Protein AF-A0A7S3BCA7-F1 (afdb_monomer_lite)

Radius of gyration: 18.42 Å; chains: 1; bounding box: 36×32×54 Å

Structure (mmCIF, N/CA/C/O backbone):
data_AF-A0A7S3BCA7-F1
#
_entry.id   AF-A0A7S3BCA7-F1
#
loop_
_atom_site.group_PDB
_atom_site.id
_atom_site.type_symbol
_atom_site.label_atom_id
_atom_site.label_alt_id
_atom_site.label_comp_id
_atom_site.label_asym_id
_atom_site.label_entity_id
_atom_site.label_seq_id
_atom_site.pdbx_PDB_ins_code
_atom_site.Cartn_x
_atom_site.Cartn_y
_atom_site.Cartn_z
_atom_site.occupancy
_atom_site.B_iso_or_equiv
_atom_site.auth_seq_id
_atom_site.auth_comp_id
_atom_site.auth_asym_id
_atom_site.auth_atom_id
_atom_site.pdbx_PDB_model_num
ATOM 1 N N . MET A 1 1 ? -11.795 -7.572 18.429 1.00 61.03 1 MET A N 1
ATOM 2 C CA . MET A 1 1 ? -10.517 -7.083 17.855 1.00 61.03 1 MET A CA 1
ATOM 3 C C . MET A 1 1 ? -10.791 -6.357 16.538 1.00 61.03 1 MET A C 1
ATOM 5 O O . MET A 1 1 ? -11.650 -6.825 15.797 1.00 61.03 1 MET A O 1
ATOM 9 N N . ALA A 1 2 ? -10.162 -5.205 16.274 1.00 72.38 2 ALA A N 1
ATOM 10 C CA . ALA A 1 2 ? -10.261 -4.523 14.974 1.00 72.38 2 ALA A CA 1
ATOM 11 C C . ALA A 1 2 ? -9.419 -5.269 13.932 1.00 72.38 2 ALA A C 1
ATOM 13 O O . ALA A 1 2 ? -8.367 -5.808 14.277 1.00 72.38 2 ALA A O 1
ATOM 14 N N . LYS A 1 3 ? -9.883 -5.328 12.680 1.00 79.00 3 LYS A N 1
ATOM 15 C CA . LYS A 1 3 ? -9.214 -6.098 11.625 1.00 79.00 3 LYS A CA 1
ATOM 16 C C . LYS A 1 3 ? -9.078 -5.261 10.361 1.00 79.00 3 LYS A C 1
ATOM 18 O O . LYS A 1 3 ? -10.084 -4.807 9.821 1.00 79.00 3 LYS A O 1
ATOM 23 N N . ILE A 1 4 ? -7.842 -5.097 9.898 1.00 80.44 4 ILE A N 1
ATOM 24 C CA . ILE A 1 4 ? -7.529 -4.574 8.567 1.00 80.44 4 ILE A CA 1
ATOM 25 C C . ILE A 1 4 ? -7.418 -5.781 7.636 1.00 80.44 4 ILE A C 1
ATOM 27 O O . ILE A 1 4 ? -6.691 -6.730 7.932 1.00 80.44 4 ILE A O 1
ATOM 31 N N . VAL A 1 5 ? -8.180 -5.786 6.546 1.00 82.38 5 VAL A N 1
ATOM 32 C CA . VAL A 1 5 ? -8.183 -6.876 5.564 1.00 82.38 5 VAL A CA 1
ATOM 33 C C . VAL A 1 5 ? -7.970 -6.293 4.176 1.00 82.38 5 VAL A C 1
ATOM 35 O O . VAL A 1 5 ? -8.771 -5.471 3.731 1.00 82.38 5 VAL A O 1
ATOM 38 N N . LYS A 1 6 ? -6.924 -6.751 3.479 1.00 82.00 6 LYS A N 1
ATOM 39 C CA . LYS A 1 6 ? -6.758 -6.501 2.042 1.00 82.00 6 LYS A CA 1
ATOM 40 C C . LYS A 1 6 ? -7.855 -7.244 1.283 1.00 82.00 6 LYS A C 1
ATOM 42 O O . LYS A 1 6 ? -8.006 -8.462 1.434 1.00 82.00 6 LYS A O 1
ATOM 47 N N . GLN A 1 7 ? -8.647 -6.522 0.500 1.00 82.94 7 GLN A N 1
ATOM 48 C CA . GLN A 1 7 ? -9.648 -7.137 -0.358 1.00 82.94 7 GLN A CA 1
ATOM 49 C C . GLN A 1 7 ? -8.970 -7.757 -1.571 1.00 82.94 7 GLN A C 1
ATOM 51 O O . GLN A 1 7 ? -8.105 -7.151 -2.186 1.00 82.94 7 GLN A O 1
ATOM 56 N N . ARG A 1 8 ? -9.379 -8.980 -1.918 1.00 79.69 8 ARG A N 1
ATOM 57 C CA . ARG A 1 8 ? -8.932 -9.609 -3.161 1.00 79.69 8 ARG A CA 1
ATOM 58 C C . ARG A 1 8 ? -9.735 -9.047 -4.337 1.00 79.69 8 ARG A C 1
ATOM 60 O O . ARG A 1 8 ? -10.965 -8.945 -4.221 1.00 79.69 8 ARG A O 1
ATOM 67 N N . PRO A 1 9 ? -9.100 -8.789 -5.487 1.00 78.31 9 PRO A N 1
ATOM 68 C CA . PRO A 1 9 ? -9.797 -8.323 -6.670 1.00 78.31 9 PRO A CA 1
ATOM 69 C C . PRO A 1 9 ? -10.726 -9.428 -7.178 1.00 78.31 9 PRO A C 1
ATOM 71 O O . PRO A 1 9 ? -10.323 -10.568 -7.400 1.00 78.31 9 PRO A O 1
ATOM 74 N N . ARG A 1 10 ? -12.010 -9.103 -7.369 1.00 77.81 10 ARG A N 1
ATOM 75 C CA . ARG A 1 10 ? -13.032 -10.081 -7.799 1.00 77.81 10 ARG A CA 1
ATOM 76 C C . ARG A 1 10 ? -13.091 -10.299 -9.312 1.00 77.81 10 ARG A C 1
ATOM 78 O O . ARG A 1 10 ? -13.783 -11.201 -9.773 1.00 77.81 10 ARG A O 1
ATOM 85 N N . ARG A 1 11 ? -12.450 -9.431 -10.096 1.00 83.12 11 ARG A N 1
ATOM 86 C CA . ARG A 1 11 ? -12.505 -9.427 -11.566 1.00 83.12 11 ARG A CA 1
ATOM 87 C C . ARG A 1 11 ? -11.114 -9.181 -12.132 1.00 83.12 11 ARG A C 1
ATOM 89 O O . ARG A 1 11 ? -10.336 -8.459 -11.520 1.00 83.12 11 ARG A O 1
ATOM 96 N N . LEU A 1 12 ? -10.868 -9.668 -13.349 1.00 76.19 12 LEU A N 1
ATOM 97 C CA . LEU A 1 12 ? -9.636 -9.413 -14.111 1.00 76.19 12 LEU A CA 1
ATOM 98 C C . LEU A 1 12 ? -9.307 -7.919 -14.225 1.00 76.19 12 LEU A C 1
ATOM 100 O O . LEU A 1 12 ? -8.157 -7.542 -14.071 1.00 76.19 12 LEU A O 1
ATOM 104 N N . LYS A 1 13 ? -10.318 -7.056 -14.399 1.00 79.38 13 LYS A N 1
ATOM 105 C CA . LYS A 1 13 ? -10.126 -5.595 -14.384 1.00 79.38 13 LYS A CA 1
ATOM 106 C C . LYS A 1 13 ? -9.585 -5.085 -13.043 1.00 79.38 13 LYS A C 1
ATOM 108 O O . LYS A 1 13 ? -8.776 -4.172 -13.032 1.00 79.38 13 LYS A O 1
ATOM 113 N N . GLY A 1 14 ? -10.048 -5.656 -11.930 1.00 72.31 14 GLY A N 1
ATOM 114 C CA . GLY A 1 14 ? -9.543 -5.325 -10.596 1.00 72.31 14 GLY A CA 1
ATOM 115 C C . GLY A 1 14 ? -8.120 -5.833 -10.397 1.00 72.31 14 GLY A C 1
ATOM 116 O O . GLY A 1 14 ? -7.295 -5.092 -9.897 1.00 72.31 14 GLY A O 1
ATOM 117 N N . ALA A 1 15 ? -7.815 -7.039 -10.882 1.00 74.75 15 ALA A N 1
ATOM 118 C CA . ALA A 1 15 ? -6.466 -7.596 -10.815 1.00 74.75 15 ALA A CA 1
ATOM 119 C C . ALA A 1 15 ? -5.469 -6.807 -11.677 1.00 74.75 15 ALA A C 1
ATOM 121 O O . ALA A 1 15 ? -4.386 -6.497 -11.213 1.00 74.75 15 ALA A O 1
ATOM 122 N N . ALA A 1 16 ? -5.843 -6.428 -12.903 1.00 71.81 16 ALA A N 1
ATOM 123 C CA . ALA A 1 16 ? -5.008 -5.592 -13.764 1.00 71.81 16 ALA A CA 1
ATOM 124 C C . ALA A 1 16 ? -4.834 -4.180 -13.191 1.00 71.81 16 ALA A C 1
ATOM 126 O O . ALA A 1 16 ? -3.759 -3.609 -13.301 1.00 71.81 16 ALA A O 1
ATOM 127 N N . ARG A 1 17 ? -5.875 -3.628 -12.554 1.00 75.25 17 ARG A N 1
ATOM 128 C CA . ARG A 1 17 ? -5.778 -2.356 -11.837 1.00 75.25 17 ARG A CA 1
ATOM 129 C C . ARG A 1 17 ? -4.820 -2.475 -10.654 1.00 75.25 17 ARG A C 1
ATOM 131 O O . ARG A 1 17 ? -3.904 -1.684 -10.583 1.00 75.25 17 ARG A O 1
ATOM 138 N N . GLU A 1 18 ? -4.970 -3.465 -9.786 1.00 73.19 18 GLU A N 1
ATOM 139 C CA . GLU A 1 18 ? -4.055 -3.665 -8.649 1.00 73.19 18 GLU A CA 1
ATOM 140 C C . GLU A 1 18 ? -2.626 -4.039 -9.076 1.00 73.19 18 GLU A C 1
ATOM 142 O O . GLU A 1 18 ? -1.694 -3.784 -8.334 1.00 73.19 18 GLU A O 1
ATOM 147 N N . ALA A 1 19 ? -2.431 -4.634 -10.258 1.00 69.12 19 ALA A N 1
ATOM 148 C CA . ALA A 1 19 ? -1.105 -5.012 -10.756 1.00 69.12 19 ALA A CA 1
ATOM 149 C C . ALA A 1 19 ? -0.383 -3.900 -11.536 1.00 69.12 19 ALA A C 1
ATOM 151 O O . ALA A 1 19 ? 0.828 -3.970 -11.709 1.00 69.12 19 ALA A O 1
ATOM 152 N N . LEU A 1 20 ? -1.120 -2.924 -12.077 1.00 66.94 20 LEU A N 1
ATOM 153 C CA . LEU A 1 20 ? -0.573 -1.847 -12.919 1.00 66.94 20 LEU A CA 1
ATOM 154 C C . LEU A 1 20 ? -0.784 -0.455 -12.317 1.00 66.94 20 LEU A C 1
ATOM 156 O O . LEU A 1 20 ? -0.321 0.531 -12.882 1.00 66.94 20 LEU A O 1
ATOM 160 N N . THR A 1 21 ? -1.535 -0.356 -11.222 1.00 66.06 21 THR A N 1
ATOM 161 C CA . THR A 1 21 ? -1.826 0.898 -10.526 1.00 66.06 21 THR A CA 1
ATOM 162 C C . THR A 1 21 ? -1.764 0.683 -9.029 1.00 66.06 21 THR A C 1
ATOM 164 O O . THR A 1 21 ? -2.210 -0.349 -8.529 1.00 66.06 21 THR A O 1
ATOM 167 N N . ASP A 1 22 ? -1.301 1.711 -8.338 1.00 65.94 22 ASP A N 1
ATOM 168 C CA . ASP A 1 22 ? -1.071 1.807 -6.896 1.00 65.94 22 ASP A CA 1
ATOM 169 C C . ASP A 1 22 ? -2.388 1.858 -6.085 1.00 65.94 22 ASP A C 1
ATOM 171 O O . ASP A 1 22 ? -2.582 2.660 -5.182 1.00 65.94 22 ASP A O 1
ATOM 175 N N . SER A 1 23 ? -3.379 1.050 -6.467 1.00 66.38 23 SER A N 1
ATOM 176 C CA . SER A 1 23 ? -4.755 1.130 -5.980 1.00 66.38 23 SER A CA 1
ATOM 177 C C . SER A 1 23 ? -5.151 -0.164 -5.274 1.00 66.38 23 SER A C 1
ATOM 179 O O . SER A 1 23 ? -5.975 -0.928 -5.781 1.00 66.38 23 SER A O 1
ATOM 181 N N . ASP A 1 24 ? -4.593 -0.393 -4.082 1.00 71.19 24 ASP A N 1
ATOM 182 C CA . ASP A 1 24 ? -5.055 -1.459 -3.191 1.00 71.19 24 ASP A CA 1
ATOM 183 C C . ASP A 1 24 ? -6.329 -1.054 -2.438 1.00 71.19 24 ASP A C 1
ATOM 185 O O . ASP A 1 24 ? -6.544 0.097 -2.064 1.00 71.19 24 ASP A O 1
ATOM 189 N N . SER A 1 25 ? -7.200 -2.030 -2.177 1.00 80.12 25 SER A N 1
ATOM 190 C CA . SER A 1 25 ? -8.421 -1.823 -1.394 1.00 80.12 25 SER A CA 1
ATOM 191 C C . SER A 1 25 ? -8.323 -2.505 -0.032 1.00 80.12 25 SER A C 1
ATOM 193 O O . SER A 1 25 ? -8.406 -3.731 0.070 1.00 80.12 25 SER A 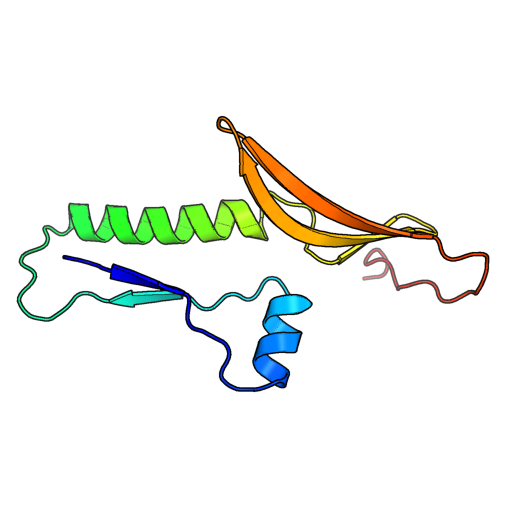O 1
ATOM 195 N N . PHE A 1 26 ? -8.222 -1.715 1.037 1.00 82.00 26 PHE A N 1
ATOM 196 C CA . PHE A 1 26 ? -8.249 -2.207 2.415 1.00 82.00 26 PHE A CA 1
ATOM 197 C C . PHE A 1 26 ? -9.596 -1.930 3.088 1.00 82.00 26 PHE A C 1
ATOM 199 O O . PHE A 1 26 ? -10.196 -0.871 2.919 1.00 82.00 26 PHE A O 1
ATOM 206 N N . VAL A 1 27 ? -10.073 -2.883 3.890 1.00 85.94 27 VAL A N 1
ATOM 207 C CA . VAL A 1 27 ? -11.239 -2.695 4.764 1.00 85.94 27 VAL A CA 1
ATOM 208 C C . VAL A 1 27 ? -10.794 -2.754 6.210 1.00 85.94 27 VAL A C 1
ATOM 210 O O . VAL A 1 27 ? -10.257 -3.768 6.659 1.00 85.94 27 VAL A O 1
ATOM 213 N N . LEU A 1 28 ? -11.077 -1.683 6.945 1.00 84.19 28 LEU A N 1
ATOM 214 C CA . LEU A 1 28 ? -10.963 -1.639 8.394 1.00 84.19 28 LEU A CA 1
ATOM 215 C C . LEU A 1 28 ? -12.334 -1.941 9.008 1.00 84.19 28 LEU A C 1
ATOM 217 O O . LEU A 1 28 ? -13.238 -1.109 8.986 1.00 84.19 28 LEU A O 1
ATOM 221 N N . ALA A 1 29 ? -12.489 -3.149 9.546 1.00 84.12 29 ALA A N 1
ATOM 222 C CA . ALA A 1 29 ? -13.717 -3.573 10.205 1.00 84.12 29 ALA A CA 1
ATOM 223 C C . ALA A 1 29 ? -13.597 -3.433 11.728 1.00 84.12 29 ALA A C 1
ATOM 225 O O . ALA A 1 29 ? -12.692 -3.996 12.361 1.00 84.12 29 ALA A O 1
ATOM 226 N N . PHE A 1 30 ? -14.564 -2.734 12.321 1.00 82.44 30 PHE A N 1
ATOM 227 C CA . PHE A 1 30 ? -14.797 -2.700 13.761 1.00 82.44 30 PHE A CA 1
ATOM 228 C C . PHE A 1 30 ? -16.048 -3.535 14.063 1.00 82.44 30 PHE A C 1
ATOM 230 O O . PHE A 1 30 ? -17.145 -2.997 13.982 1.00 82.44 30 PHE A O 1
ATOM 237 N N . PRO A 1 31 ? -15.922 -4.842 14.352 1.00 77.81 31 PRO A N 1
ATOM 238 C CA . PRO A 1 31 ? -17.090 -5.675 14.628 1.00 77.81 31 PRO A CA 1
ATOM 239 C C . PRO A 1 31 ? -17.889 -5.154 15.832 1.00 77.81 31 PRO A C 1
ATOM 241 O O . PRO A 1 31 ? -17.298 -4.717 16.828 1.00 77.81 31 PRO A O 1
ATOM 244 N N . ASP A 1 32 ? -19.218 -5.216 15.721 1.00 67.69 32 ASP A N 1
ATOM 245 C CA . ASP A 1 32 ? -20.155 -4.760 16.748 1.00 67.69 32 ASP A CA 1
ATOM 246 C C . ASP A 1 32 ? -19.928 -5.519 18.064 1.00 67.69 32 ASP A C 1
ATOM 248 O O . ASP A 1 32 ? -19.777 -6.740 18.085 1.00 67.69 32 ASP A O 1
ATOM 252 N N . GLY A 1 33 ? -19.826 -4.773 19.167 1.00 63.00 33 GLY A N 1
ATOM 253 C CA . GLY A 1 33 ? -19.430 -5.288 20.486 1.00 63.00 33 GLY A CA 1
ATOM 254 C C . GLY A 1 33 ? -17.971 -5.008 20.874 1.00 63.00 33 GLY A C 1
ATOM 255 O O . GLY A 1 33 ? -17.596 -5.205 22.029 1.00 63.00 33 GLY A O 1
ATOM 256 N N . ASN A 1 34 ? -17.137 -4.485 19.966 1.00 60.50 34 ASN A N 1
ATOM 257 C CA . ASN A 1 34 ? -15.809 -3.992 20.337 1.00 60.50 34 ASN A CA 1
ATOM 258 C C . ASN A 1 34 ? -15.908 -2.680 21.138 1.00 60.50 34 ASN A C 1
ATOM 260 O O . ASN A 1 34 ? -16.035 -1.595 20.565 1.00 60.50 34 ASN A O 1
ATOM 264 N N . LEU A 1 35 ? -15.718 -2.775 22.455 1.00 69.00 35 LEU A N 1
ATOM 265 C CA . LEU A 1 35 ? -15.416 -1.661 23.367 1.00 69.00 35 LEU A CA 1
ATOM 266 C C . LEU A 1 35 ? -13.989 -1.113 23.144 1.00 69.00 35 LEU A C 1
ATOM 268 O O . LEU A 1 35 ? -13.211 -0.963 24.081 1.00 69.00 35 LEU A O 1
ATOM 272 N N . LEU A 1 36 ? -13.595 -0.868 21.892 1.00 72.50 36 LEU A N 1
ATOM 273 C CA . LEU A 1 36 ? -12.302 -0.250 21.606 1.00 72.50 36 LEU A CA 1
ATOM 274 C C . LEU A 1 36 ? -12.366 1.222 21.993 1.00 72.50 36 LEU A C 1
ATOM 276 O O . LEU A 1 36 ? -13.217 1.962 21.485 1.00 72.50 36 LEU A O 1
ATOM 280 N N . ALA A 1 37 ? -11.441 1.636 22.856 1.00 81.25 37 ALA A N 1
ATOM 281 C CA . ALA A 1 37 ? -11.290 3.032 23.224 1.00 81.25 37 ALA A CA 1
ATOM 282 C C . ALA A 1 37 ? -11.024 3.877 21.958 1.00 81.25 37 ALA A C 1
ATOM 284 O O . ALA A 1 37 ? -10.366 3.391 21.028 1.00 81.25 37 ALA A O 1
ATOM 285 N N . PRO A 1 38 ? -11.499 5.134 21.891 1.00 83.94 38 PRO A N 1
ATOM 286 C CA . PRO A 1 38 ? -11.300 6.007 20.729 1.00 83.94 38 PRO A CA 1
ATOM 287 C C . PRO A 1 38 ? -9.838 6.087 20.268 1.00 83.94 38 PRO A C 1
ATOM 289 O O . PRO A 1 38 ? -9.556 6.076 19.073 1.00 83.94 38 PRO A O 1
ATOM 292 N N . GLN A 1 39 ? -8.903 6.064 21.217 1.00 85.56 39 GLN A N 1
ATOM 293 C CA . GLN A 1 39 ? -7.464 6.074 20.978 1.00 85.56 39 GLN A CA 1
ATOM 294 C C . GLN A 1 39 ? -7.003 4.839 20.194 1.00 85.56 39 GLN A C 1
ATOM 296 O O . GLN A 1 39 ? -6.217 4.956 19.264 1.00 85.56 39 GLN A O 1
ATOM 301 N N . GLN A 1 40 ? -7.523 3.652 20.510 1.00 83.62 40 GLN A N 1
ATOM 302 C CA . GLN A 1 40 ? -7.162 2.422 19.798 1.00 83.62 40 GLN A CA 1
ATOM 303 C C . GLN A 1 40 ? -7.714 2.412 18.369 1.00 83.62 40 GLN A C 1
ATOM 305 O O . GLN A 1 40 ? -7.072 1.885 17.462 1.00 83.62 40 GLN A O 1
ATOM 310 N N . LYS A 1 41 ? -8.885 3.024 18.146 1.00 83.19 41 LYS A N 1
ATOM 311 C CA . LYS A 1 41 ? -9.422 3.220 16.792 1.00 83.19 41 LYS A CA 1
ATOM 312 C C . LYS A 1 41 ? -8.553 4.188 15.993 1.00 83.19 41 LYS A C 1
ATOM 314 O O . LYS A 1 41 ? -8.234 3.884 14.849 1.00 83.19 41 LYS A O 1
ATOM 319 N N . ALA A 1 42 ? -8.120 5.287 16.614 1.00 87.44 42 ALA A N 1
ATOM 320 C CA . ALA A 1 42 ? -7.199 6.236 15.998 1.00 87.44 42 ALA A CA 1
ATOM 321 C C . ALA A 1 42 ? -5.879 5.560 15.603 1.00 87.44 42 ALA A C 1
ATOM 323 O O . ALA A 1 42 ? -5.461 5.705 14.462 1.00 87.44 42 ALA A O 1
ATOM 324 N N . VAL A 1 43 ? -5.298 4.734 16.485 1.00 88.44 43 VAL A N 1
ATOM 325 C CA . VAL A 1 43 ? -4.075 3.968 16.186 1.00 88.44 43 VAL A CA 1
ATOM 326 C C . VAL A 1 43 ? -4.262 3.050 14.971 1.00 88.44 43 VAL A C 1
ATOM 328 O O . VAL A 1 43 ? -3.406 3.017 14.090 1.00 88.44 43 VAL A O 1
ATOM 331 N N . MET A 1 44 ? -5.395 2.346 14.876 1.00 85.94 44 MET A N 1
ATOM 332 C CA . MET A 1 44 ? -5.692 1.475 13.729 1.00 85.94 44 MET A CA 1
ATOM 333 C C . MET A 1 44 ? -5.926 2.247 12.423 1.00 85.94 44 MET A C 1
ATOM 335 O O . MET A 1 44 ? -5.616 1.743 11.349 1.00 85.94 44 MET A O 1
ATOM 339 N N . MET A 1 45 ? -6.477 3.459 12.491 1.00 87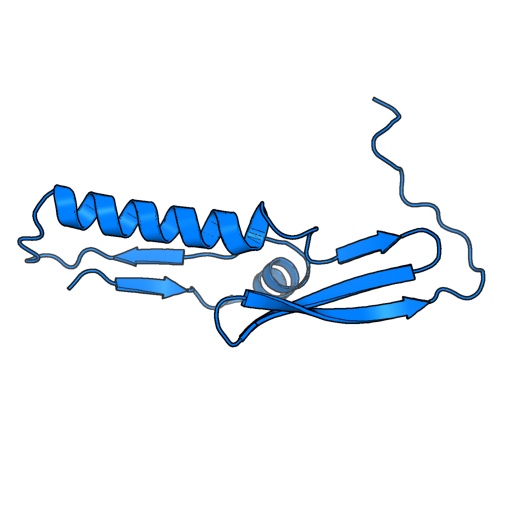.38 45 MET A N 1
ATOM 340 C CA . MET A 1 45 ? -6.600 4.319 11.311 1.00 87.38 45 MET A CA 1
ATOM 341 C C . MET A 1 45 ? -5.241 4.890 10.899 1.00 87.38 45 MET A C 1
ATOM 343 O O . MET A 1 45 ? -4.926 4.903 9.715 1.00 87.38 45 MET A O 1
ATOM 347 N N . SER A 1 46 ? -4.404 5.297 11.859 1.00 87.88 46 SER A N 1
ATOM 348 C CA . SER A 1 46 ? -3.048 5.766 11.564 1.00 87.88 46 SER A CA 1
ATOM 349 C C . SER A 1 46 ? -2.152 4.664 11.008 1.00 87.88 46 SER A C 1
ATOM 351 O O . SER A 1 46 ? -1.342 4.945 10.136 1.00 87.88 46 SER A O 1
ATOM 353 N N . SER A 1 47 ? -2.307 3.410 11.450 1.00 86.69 47 SER A N 1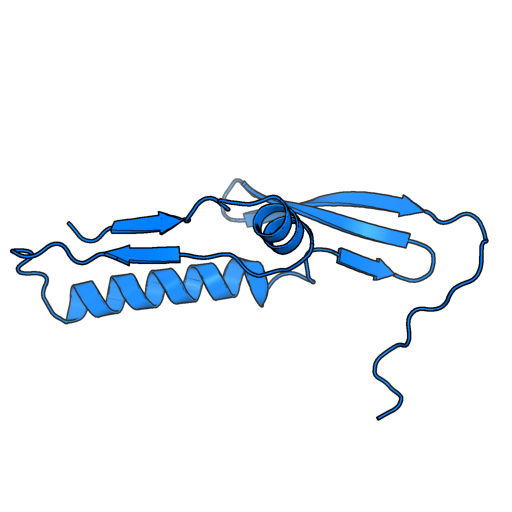
ATOM 354 C CA . SER A 1 47 ? -1.546 2.300 10.872 1.00 86.69 47 SER A CA 1
ATOM 355 C C . SER A 1 47 ? -1.983 1.989 9.442 1.00 86.69 47 SER A C 1
ATOM 357 O O . SER A 1 47 ? -1.131 1.683 8.618 1.00 86.69 47 SER A O 1
ATOM 359 N N . LEU A 1 48 ? -3.276 2.123 9.123 1.00 85.69 48 LEU A N 1
ATOM 360 C CA . LEU A 1 48 ? -3.773 2.014 7.749 1.00 85.69 48 LEU A CA 1
ATOM 361 C C . LEU A 1 48 ? -3.156 3.094 6.844 1.00 85.69 48 LEU A C 1
ATOM 363 O O . LEU A 1 48 ? -2.665 2.772 5.771 1.00 85.69 48 LEU A O 1
ATOM 367 N N . LEU A 1 49 ? -3.146 4.351 7.299 1.00 85.88 49 LEU A N 1
ATOM 368 C CA . LEU A 1 49 ? -2.546 5.467 6.560 1.00 85.88 49 LEU A CA 1
ATOM 369 C C . LEU A 1 49 ? -1.030 5.321 6.410 1.00 85.88 49 LEU A C 1
ATOM 371 O O . LEU A 1 49 ? -0.487 5.644 5.365 1.00 85.88 49 LEU A O 1
ATOM 375 N N . LEU A 1 50 ? -0.342 4.817 7.437 1.00 85.50 50 LEU A N 1
ATOM 376 C CA . LEU A 1 50 ? 1.093 4.560 7.360 1.00 85.50 50 LEU A CA 1
ATOM 377 C C . LEU A 1 50 ? 1.410 3.498 6.303 1.00 85.50 50 LEU A C 1
ATOM 379 O O . LEU A 1 50 ? 2.369 3.654 5.561 1.00 85.50 50 LEU A O 1
ATOM 383 N N . VAL A 1 51 ? 0.604 2.437 6.226 1.00 80.25 51 VAL A N 1
ATOM 384 C CA . VAL A 1 51 ? 0.740 1.402 5.191 1.00 80.25 51 VAL A CA 1
ATOM 385 C C . VAL A 1 51 ? 0.525 1.998 3.798 1.00 80.25 51 VAL A C 1
ATOM 387 O O . VAL A 1 51 ? 1.336 1.745 2.917 1.00 80.25 51 VAL A O 1
ATOM 390 N N . ASP A 1 52 ? -0.515 2.814 3.620 1.00 78.19 52 ASP A N 1
ATOM 391 C CA . ASP A 1 52 ? -0.794 3.525 2.364 1.00 78.19 52 ASP A CA 1
ATOM 392 C C . ASP A 1 52 ? 0.398 4.407 1.945 1.00 78.19 52 ASP A C 1
ATOM 394 O O . ASP A 1 52 ? 0.894 4.315 0.826 1.00 78.19 52 ASP A O 1
ATOM 398 N N . TYR A 1 53 ? 0.948 5.172 2.892 1.00 78.12 53 TYR A N 1
ATOM 399 C CA . TYR A 1 53 ? 2.117 6.023 2.673 1.00 78.12 53 TYR A CA 1
ATOM 400 C C . TYR A 1 53 ? 3.373 5.231 2.278 1.00 78.12 53 TYR A C 1
ATOM 402 O O . TYR A 1 53 ? 4.050 5.597 1.317 1.00 78.12 53 TYR A O 1
ATOM 410 N N . MET A 1 54 ? 3.688 4.145 2.995 1.00 75.56 54 MET A N 1
ATOM 411 C CA . MET A 1 54 ? 4.909 3.375 2.731 1.00 75.56 54 MET A CA 1
ATOM 412 C C . MET A 1 54 ? 4.900 2.705 1.353 1.00 75.56 54 MET A C 1
ATOM 414 O O . MET A 1 54 ? 5.962 2.615 0.755 1.00 75.56 54 MET A O 1
ATOM 418 N N . PHE A 1 55 ? 3.735 2.274 0.855 1.00 71.25 55 PHE A N 1
ATOM 419 C CA . PHE A 1 55 ? 3.633 1.573 -0.432 1.00 71.25 55 PHE A CA 1
ATOM 420 C C . PHE A 1 55 ? 3.356 2.488 -1.633 1.00 71.25 55 PHE A C 1
ATOM 422 O O . PHE A 1 55 ? 3.629 2.086 -2.760 1.00 71.25 55 PHE A O 1
ATOM 429 N N . PHE A 1 56 ? 2.793 3.686 -1.432 1.00 68.69 56 PHE A N 1
ATOM 430 C CA . PHE A 1 56 ? 2.349 4.529 -2.554 1.00 68.69 56 PHE A CA 1
ATOM 431 C C . PHE A 1 56 ? 3.023 5.894 -2.645 1.00 68.69 56 PHE A C 1
ATOM 433 O O . PHE A 1 56 ? 3.111 6.446 -3.738 1.00 68.69 56 PHE A O 1
ATOM 440 N N . GLU A 1 57 ? 3.495 6.455 -1.532 1.00 66.81 57 GLU A N 1
ATOM 441 C CA . GLU A 1 57 ? 4.129 7.781 -1.544 1.00 66.81 57 GLU A CA 1
ATOM 442 C C . GLU A 1 57 ? 5.643 7.726 -1.348 1.00 66.81 57 GLU A C 1
ATOM 444 O O . GLU A 1 57 ? 6.351 8.635 -1.782 1.00 66.81 57 GLU A O 1
ATOM 449 N N . GLN A 1 58 ? 6.153 6.681 -0.691 1.00 65.56 58 GLN A N 1
ATOM 450 C CA . GLN A 1 58 ? 7.586 6.537 -0.452 1.00 65.56 58 GLN A CA 1
ATOM 451 C C . GLN A 1 58 ? 8.334 5.892 -1.629 1.00 65.56 58 GLN A C 1
ATOM 453 O O . GLN A 1 58 ? 9.513 6.205 -1.819 1.00 65.56 58 GLN A O 1
ATOM 458 N N . ASP A 1 59 ? 7.677 5.026 -2.408 1.00 62.84 59 ASP A N 1
ATOM 459 C CA . ASP A 1 59 ? 8.298 4.298 -3.518 1.00 62.84 59 ASP A CA 1
ATOM 460 C C . ASP A 1 59 ? 7.881 4.847 -4.896 1.00 62.84 59 ASP A C 1
ATOM 462 O O . ASP A 1 59 ? 6.838 5.474 -5.068 1.00 62.84 59 ASP A O 1
ATOM 466 N N . ASN A 1 60 ? 8.748 4.670 -5.894 1.00 62.12 60 ASN A N 1
ATOM 467 C CA . ASN A 1 60 ? 8.761 5.431 -7.158 1.00 62.12 60 ASN A CA 1
ATOM 468 C C . ASN A 1 60 ? 7.678 5.014 -8.192 1.00 62.12 60 ASN A C 1
ATOM 470 O O . ASN A 1 60 ? 7.887 5.141 -9.404 1.00 62.12 60 ASN A O 1
ATOM 474 N N . GLY A 1 61 ? 6.534 4.516 -7.713 1.00 63.78 61 GLY A N 1
ATOM 475 C CA . GLY A 1 61 ? 5.436 3.934 -8.489 1.00 63.78 61 GLY A CA 1
ATOM 476 C C . GLY A 1 61 ? 5.746 2.530 -9.026 1.00 63.78 61 GLY A C 1
ATOM 477 O O . GLY A 1 61 ? 6.890 2.201 -9.344 1.00 63.78 61 GLY A O 1
ATOM 478 N N . MET A 1 62 ? 4.721 1.681 -9.180 1.00 67.06 62 MET A N 1
ATOM 479 C CA . MET A 1 62 ? 4.901 0.292 -9.643 1.00 67.06 62 MET A CA 1
ATOM 480 C C . MET A 1 62 ? 5.453 0.150 -11.069 1.00 67.06 62 MET A C 1
ATOM 482 O O . MET A 1 62 ? 6.041 -0.876 -11.405 1.00 67.06 62 MET A O 1
ATOM 486 N N . CYS A 1 63 ? 5.253 1.140 -11.937 1.00 70.31 63 CYS A N 1
ATOM 487 C CA . CYS A 1 63 ? 5.768 1.141 -13.305 1.00 70.31 63 CYS A CA 1
ATOM 488 C C . CYS A 1 63 ? 6.439 2.479 -13.589 1.00 70.31 63 CYS A C 1
ATOM 490 O O . CYS A 1 63 ? 5.766 3.503 -13.714 1.00 70.31 63 CYS A O 1
ATOM 492 N N . ARG A 1 64 ? 7.761 2.461 -13.743 1.00 72.94 64 ARG A N 1
ATOM 493 C CA . ARG A 1 64 ? 8.555 3.652 -14.026 1.00 72.94 64 ARG A CA 1
ATOM 494 C C . ARG A 1 64 ? 9.340 3.478 -15.318 1.00 72.94 64 ARG A C 1
ATOM 496 O O . ARG A 1 64 ? 9.982 2.454 -15.543 1.00 72.94 64 ARG A O 1
ATOM 503 N N . CYS A 1 65 ? 9.297 4.498 -16.168 1.00 70.56 65 CYS A N 1
ATOM 504 C CA . CYS A 1 65 ? 10.118 4.570 -17.371 1.00 70.56 65 CYS A CA 1
ATOM 505 C C . CYS A 1 65 ? 11.323 5.477 -17.110 1.00 70.56 65 CYS A C 1
ATOM 507 O O . CYS A 1 65 ? 11.158 6.673 -16.881 1.00 70.56 65 CYS A O 1
ATOM 509 N N . GLU A 1 66 ? 12.531 4.923 -17.185 1.00 77.31 66 GLU A N 1
ATOM 510 C CA . GLU A 1 66 ? 13.781 5.687 -17.178 1.00 77.31 66 GLU A CA 1
ATOM 511 C C . GLU A 1 66 ? 14.473 5.534 -18.538 1.00 77.31 66 GLU A C 1
ATOM 513 O O . GLU A 1 66 ? 15.149 4.541 -18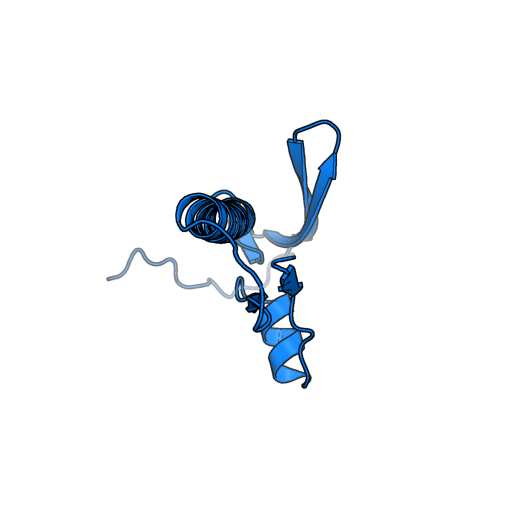.818 1.00 77.31 66 GLU A O 1
ATOM 518 N N . GLY A 1 67 ? 14.282 6.516 -19.424 1.00 79.81 67 GLY A N 1
ATOM 519 C CA . GLY A 1 67 ? 14.864 6.502 -20.769 1.00 79.81 67 GLY A CA 1
ATOM 520 C C . GLY A 1 67 ? 14.396 5.299 -21.597 1.00 79.81 67 GLY A C 1
ATOM 521 O O . GLY A 1 67 ? 13.228 5.212 -21.964 1.00 79.81 67 GLY A O 1
ATOM 522 N N . THR A 1 68 ? 15.309 4.369 -21.902 1.00 75.69 68 THR A N 1
ATOM 523 C CA . THR A 1 68 ? 15.024 3.126 -22.650 1.00 75.69 68 THR A CA 1
ATOM 524 C C . THR A 1 68 ? 14.710 1.929 -21.748 1.00 75.69 68 THR A C 1
ATOM 526 O O . THR A 1 68 ? 14.693 0.795 -22.229 1.00 75.69 68 THR A O 1
ATOM 529 N N . LYS A 1 69 ? 14.502 2.145 -20.445 1.00 75.94 69 LYS A N 1
ATOM 530 C CA . LYS A 1 69 ? 14.209 1.091 -19.471 1.00 75.94 69 LYS A CA 1
ATOM 531 C C . LYS A 1 69 ? 12.794 1.229 -18.926 1.00 75.94 69 LYS A C 1
ATOM 533 O O . LYS A 1 69 ? 12.431 2.290 -18.425 1.00 75.94 69 LYS A O 1
ATOM 538 N N . LEU A 1 70 ? 12.026 0.146 -18.987 1.00 79.44 70 LEU A N 1
ATOM 539 C CA . LEU A 1 70 ? 10.811 -0.024 -18.197 1.00 79.44 70 LEU A CA 1
ATOM 540 C C . LEU A 1 70 ? 11.175 -0.809 -16.941 1.00 79.44 70 LEU A C 1
ATOM 542 O O . LEU A 1 70 ? 11.617 -1.954 -17.036 1.00 79.44 70 LEU A O 1
ATOM 546 N N . ILE A 1 71 ? 10.997 -0.185 -15.785 1.00 79.19 71 ILE A N 1
ATOM 547 C CA . ILE A 1 71 ? 11.187 -0.802 -14.478 1.00 79.19 71 ILE A CA 1
ATOM 548 C C . ILE A 1 71 ? 9.797 -1.040 -13.902 1.00 79.19 71 ILE A C 1
ATOM 550 O O . ILE A 1 71 ? 9.051 -0.094 -13.652 1.00 79.19 71 ILE A O 1
ATOM 554 N N . CYS A 1 72 ? 9.442 -2.308 -13.721 1.00 76.88 72 CYS A N 1
ATOM 555 C CA . CYS A 1 72 ? 8.206 -2.704 -13.062 1.00 76.88 72 CYS A CA 1
ATOM 556 C C . CYS A 1 72 ? 8.537 -3.278 -11.684 1.00 76.88 72 CYS A C 1
ATOM 558 O O . CYS A 1 72 ? 9.079 -4.382 -11.590 1.00 76.88 72 CYS A O 1
ATOM 560 N N . THR A 1 73 ? 8.207 -2.546 -10.624 1.00 76.44 73 THR A N 1
ATOM 561 C CA . THR A 1 73 ? 8.287 -3.027 -9.242 1.00 76.44 73 THR A CA 1
ATOM 562 C C . THR A 1 73 ? 7.134 -3.997 -9.015 1.00 76.44 73 THR A C 1
ATOM 564 O O . THR A 1 73 ? 5.973 -3.601 -8.989 1.00 76.44 73 THR A O 1
ATOM 567 N N . LEU A 1 74 ? 7.437 -5.292 -8.912 1.00 69.19 74 LEU A N 1
ATOM 568 C CA . LEU A 1 74 ? 6.416 -6.339 -8.803 1.00 69.19 74 LEU A CA 1
ATOM 569 C C . LEU A 1 74 ? 5.808 -6.396 -7.402 1.00 69.19 74 LEU A C 1
ATOM 571 O O . LEU A 1 74 ? 4.613 -6.631 -7.243 1.00 69.19 74 LEU A O 1
ATOM 575 N N . PHE A 1 75 ? 6.658 -6.262 -6.390 1.00 67.94 75 PHE A N 1
ATOM 576 C CA . PHE A 1 75 ? 6.272 -6.180 -4.992 1.00 67.94 75 PHE A CA 1
ATOM 577 C C . PHE A 1 75 ? 7.437 -5.637 -4.170 1.00 67.94 75 PHE A C 1
ATOM 579 O O . PHE A 1 75 ? 8.609 -5.797 -4.519 1.00 67.94 75 PHE A O 1
ATOM 586 N N . GLU A 1 76 ? 7.100 -5.058 -3.033 1.00 69.88 76 GLU A N 1
ATOM 587 C CA . GLU A 1 76 ? 8.049 -4.630 -2.020 1.00 69.88 76 GLU A CA 1
ATOM 588 C C . GLU A 1 76 ? 8.204 -5.724 -0.960 1.00 69.88 76 GLU A C 1
ATOM 590 O O . GLU A 1 76 ? 7.236 -6.175 -0.342 1.00 69.88 76 GLU A O 1
ATOM 595 N N . CYS A 1 77 ? 9.433 -6.201 -0.770 1.00 65.44 77 CYS A N 1
ATOM 596 C CA . CYS A 1 77 ? 9.741 -7.235 0.206 1.00 65.44 77 CYS A CA 1
ATOM 597 C C . CYS A 1 77 ? 10.320 -6.590 1.467 1.00 65.44 77 CYS A C 1
ATOM 599 O O . CYS A 1 77 ? 11.366 -5.944 1.418 1.00 65.44 77 CYS A O 1
ATOM 601 N N . TYR A 1 78 ? 9.659 -6.771 2.612 1.00 70.44 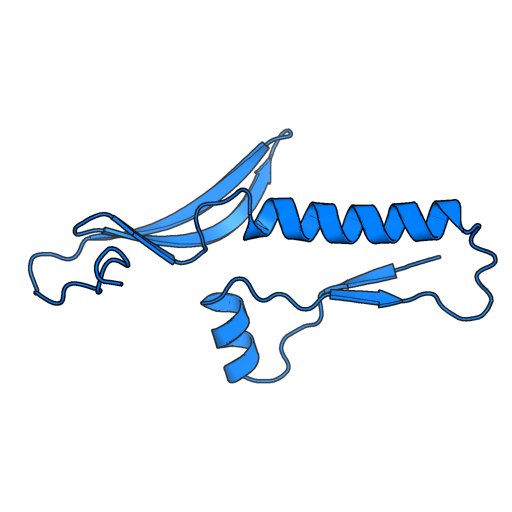78 TYR A N 1
ATOM 602 C CA . TYR A 1 78 ? 10.191 -6.296 3.887 1.00 70.44 78 TYR A CA 1
ATOM 603 C C . TYR A 1 78 ? 11.248 -7.267 4.423 1.00 70.44 78 TYR A C 1
ATOM 605 O O . TYR A 1 78 ? 10.934 -8.401 4.797 1.00 70.44 78 TYR A O 1
ATOM 613 N N . TRP A 1 79 ? 12.501 -6.815 4.487 1.00 65.94 79 TRP A N 1
ATOM 614 C CA . TRP A 1 79 ? 13.640 -7.597 4.961 1.00 65.94 79 TRP A CA 1
ATOM 615 C C . TRP A 1 79 ? 14.495 -6.780 5.937 1.00 65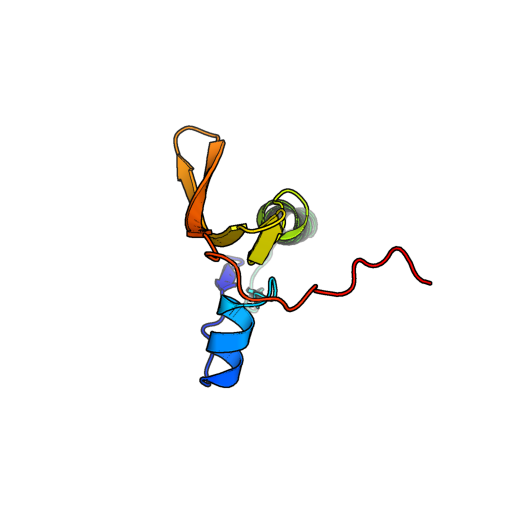.94 79 TRP A C 1
ATOM 617 O O . TRP A 1 79 ? 14.960 -5.688 5.619 1.00 65.94 79 TRP A O 1
ATOM 627 N N . CYS A 1 80 ? 14.726 -7.317 7.142 1.00 73.75 80 CYS A N 1
ATOM 628 C CA . CYS A 1 80 ? 15.608 -6.731 8.165 1.00 73.75 80 CYS A CA 1
ATOM 629 C C . CYS A 1 80 ? 15.372 -5.237 8.476 1.00 73.75 80 CYS A C 1
ATOM 631 O O . CYS A 1 80 ? 16.326 -4.494 8.694 1.00 73.75 80 CYS A O 1
ATOM 633 N N . GLY A 1 81 ? 14.117 -4.781 8.526 1.00 74.25 81 GLY A N 1
ATOM 634 C CA . GLY A 1 81 ? 13.813 -3.385 8.859 1.00 74.25 81 GLY A CA 1
ATOM 635 C C . GLY A 1 81 ? 13.732 -2.440 7.660 1.00 74.25 81 GLY A C 1
ATOM 636 O O . GLY A 1 81 ? 13.317 -1.299 7.839 1.00 74.25 81 GLY A O 1
ATOM 637 N N . ALA A 1 82 ? 14.087 -2.907 6.462 1.00 70.69 82 ALA A N 1
ATOM 638 C CA . ALA A 1 82 ? 14.036 -2.133 5.233 1.00 70.69 82 ALA A CA 1
ATOM 639 C C . ALA A 1 82 ? 13.053 -2.750 4.236 1.00 70.69 82 ALA A C 1
ATOM 641 O O . ALA A 1 82 ? 12.879 -3.970 4.166 1.00 70.69 82 ALA A O 1
ATOM 642 N N . VAL A 1 83 ? 12.417 -1.885 3.457 1.00 70.75 83 VAL A N 1
ATOM 643 C CA . VAL A 1 83 ? 11.590 -2.280 2.324 1.00 70.75 83 VAL A CA 1
ATOM 644 C C . VAL A 1 83 ? 12.494 -2.350 1.096 1.00 70.75 83 VAL A C 1
ATOM 646 O O . VAL A 1 83 ? 13.184 -1.381 0.785 1.00 70.75 83 VAL A O 1
ATOM 649 N N . VAL A 1 84 ? 12.564 -3.518 0.458 1.00 72.94 84 VAL A N 1
ATOM 650 C CA . VAL A 1 84 ? 13.400 -3.747 -0.726 1.00 72.94 84 VAL A CA 1
ATOM 651 C C . VAL A 1 84 ? 12.495 -4.009 -1.932 1.00 72.94 84 VAL A C 1
ATOM 653 O O . VAL A 1 84 ? 11.783 -5.022 -1.936 1.00 72.94 84 VAL A O 1
ATOM 656 N N . PRO A 1 85 ? 12.517 -3.145 -2.963 1.00 73.56 85 PRO A N 1
ATOM 657 C CA . PRO A 1 85 ? 11.683 -3.323 -4.143 1.00 73.56 85 PRO A CA 1
ATOM 658 C C . PRO A 1 85 ? 12.218 -4.467 -5.015 1.00 73.56 85 PRO A C 1
ATOM 660 O O . PRO A 1 85 ? 13.410 -4.546 -5.326 1.00 73.56 85 PRO A O 1
ATOM 663 N N . CYS A 1 86 ? 11.336 -5.386 -5.405 1.00 70.94 86 CYS A N 1
ATOM 664 C CA . CYS A 1 86 ? 11.646 -6.465 -6.338 1.00 70.94 86 CYS A CA 1
ATOM 665 C C . CYS A 1 86 ? 11.265 -6.033 -7.759 1.00 70.94 86 CYS A C 1
ATOM 667 O O . CYS A 1 86 ? 10.102 -6.126 -8.160 1.00 70.94 86 CYS A O 1
ATOM 669 N N . ASN A 1 87 ? 12.259 -5.572 -8.519 1.00 78.06 87 ASN A N 1
ATOM 670 C CA . ASN A 1 87 ? 12.061 -4.959 -9.831 1.00 78.06 87 ASN A CA 1
ATOM 671 C C . ASN A 1 87 ? 12.293 -5.947 -10.976 1.00 78.06 87 ASN A C 1
ATOM 673 O O . ASN A 1 87 ? 13.273 -6.692 -10.993 1.00 78.06 87 ASN A O 1
ATOM 677 N N . CYS A 1 88 ? 11.409 -5.910 -11.968 1.00 77.50 88 CYS A N 1
ATOM 678 C CA . CYS A 1 88 ? 11.627 -6.497 -13.280 1.00 77.50 88 CYS A CA 1
ATOM 679 C C . CYS A 1 88 ? 12.010 -5.375 -14.249 1.00 77.50 88 CYS A C 1
ATOM 681 O O . CYS A 1 88 ? 11.232 -4.444 -14.460 1.00 77.50 88 CYS A O 1
ATOM 683 N N . GLU A 1 89 ? 13.208 -5.453 -14.826 1.00 82.44 89 GLU A N 1
ATOM 684 C CA . GLU A 1 89 ? 13.707 -4.453 -15.770 1.00 82.44 89 GLU A CA 1
ATOM 685 C C . GLU A 1 89 ? 13.640 -4.981 -17.203 1.00 82.44 89 GLU A C 1
ATOM 687 O O . GLU A 1 89 ? 14.206 -6.027 -17.529 1.00 82.44 89 GLU A O 1
ATOM 692 N N . TYR A 1 90 ? 12.996 -4.220 -18.084 1.00 78.69 90 TYR A N 1
ATOM 693 C CA . TYR A 1 90 ? 13.005 -4.461 -19.519 1.00 78.69 90 TYR A CA 1
ATOM 694 C C . TYR A 1 90 ? 13.710 -3.314 -20.245 1.00 78.69 90 TYR A C 1
ATOM 696 O O . TYR A 1 90 ? 13.358 -2.147 -20.081 1.00 78.69 90 TYR A O 1
ATOM 704 N N . ASN A 1 91 ? 14.702 -3.647 -21.073 1.00 80.81 91 ASN A N 1
ATOM 705 C CA . ASN A 1 91 ? 15.420 -2.677 -21.897 1.00 80.81 91 ASN A CA 1
ATOM 706 C C . ASN A 1 91 ? 14.821 -2.677 -23.307 1.00 80.81 91 ASN A C 1
ATOM 708 O O . ASN A 1 91 ? 14.923 -3.674 -24.025 1.00 80.81 91 ASN A O 1
ATOM 712 N N . PHE A 1 92 ? 14.231 -1.562 -23.733 1.00 69.62 92 PHE A N 1
ATOM 713 C CA . PHE A 1 92 ? 13.794 -1.401 -25.114 1.00 69.62 92 PHE A CA 1
ATOM 714 C C . PHE A 1 92 ? 15.016 -1.173 -26.006 1.00 69.62 92 PHE A C 1
ATOM 716 O O . PHE A 1 92 ? 15.623 -0.101 -26.004 1.00 69.62 92 PHE A O 1
ATOM 723 N N . ALA A 1 93 ? 15.372 -2.180 -26.802 1.00 59.66 93 ALA A N 1
ATOM 724 C CA . ALA A 1 93 ? 16.260 -1.986 -27.938 1.00 59.66 93 ALA A CA 1
ATOM 725 C C . ALA A 1 93 ? 15.507 -1.174 -29.006 1.00 59.66 93 ALA A C 1
ATOM 727 O O . ALA A 1 93 ? 14.707 -1.730 -29.748 1.00 59.66 93 ALA A O 1
ATOM 728 N N . GLY A 1 94 ? 15.720 0.146 -29.019 1.00 54.28 94 GLY A N 1
ATOM 729 C CA . GLY A 1 94 ? 15.413 1.059 -30.127 1.00 54.28 94 GLY A CA 1
ATOM 730 C C . GLY A 1 94 ? 14.109 0.795 -30.891 1.00 54.28 94 GLY A C 1
ATOM 731 O O . GLY A 1 94 ? 14.139 0.289 -32.007 1.00 54.28 94 GLY A O 1
ATOM 732 N N . GLY A 1 95 ? 12.974 1.207 -30.330 1.00 42.06 95 GLY A N 1
ATOM 733 C CA . GLY A 1 95 ? 11.697 1.268 -31.042 1.00 42.06 95 GLY A CA 1
ATOM 734 C C . GLY A 1 95 ? 10.854 2.390 -30.456 1.00 42.06 95 GLY A C 1
ATOM 735 O O . GLY A 1 95 ? 10.361 2.264 -29.343 1.00 42.06 95 GLY A O 1
ATOM 736 N N . GLY A 1 96 ? 10.795 3.517 -31.168 1.00 47.47 96 GLY A N 1
ATOM 737 C CA . GLY A 1 96 ? 10.284 4.797 -30.686 1.00 47.47 96 GLY A CA 1
ATOM 738 C C . GLY A 1 96 ? 8.825 4.796 -30.223 1.00 47.47 96 GLY A C 1
ATOM 739 O O . GLY A 1 96 ? 7.960 4.138 -30.795 1.00 47.47 96 GLY A O 1
ATOM 740 N N . GLY A 1 97 ? 8.578 5.607 -29.197 1.00 41.84 97 GLY A N 1
ATOM 741 C CA . GLY A 1 97 ? 7.267 5.868 -28.616 1.00 41.84 97 GLY A CA 1
ATOM 742 C C . GLY A 1 97 ? 7.447 6.557 -27.271 1.00 41.84 97 GLY A C 1
ATOM 743 O O . GLY A 1 97 ? 7.289 5.934 -26.228 1.00 41.84 97 GLY A O 1
ATOM 744 N N . SER A 1 98 ? 7.879 7.816 -27.295 1.00 39.62 98 SER A N 1
ATOM 745 C CA . SER A 1 98 ? 8.020 8.659 -26.107 1.00 39.62 98 SER A CA 1
ATOM 746 C C . SER A 1 98 ? 6.687 8.757 -25.360 1.00 39.62 98 SER A C 1
ATOM 748 O O . SER A 1 98 ? 5.682 9.179 -25.930 1.00 39.62 98 SER A O 1
ATOM 750 N N . ALA A 1 99 ? 6.683 8.374 -24.081 1.00 45.06 99 ALA A N 1
ATOM 751 C CA . ALA A 1 99 ? 5.611 8.732 -23.162 1.00 45.06 99 ALA A CA 1
ATOM 752 C C . ALA A 1 99 ? 5.670 10.253 -22.923 1.00 45.06 99 ALA A C 1
ATOM 754 O O . ALA A 1 99 ? 6.773 10.771 -22.732 1.00 45.06 99 ALA A O 1
ATOM 755 N N . PRO A 1 100 ? 4.540 10.983 -22.953 1.00 43.12 100 PRO A N 1
ATOM 756 C CA . PRO A 1 100 ? 4.542 12.406 -22.647 1.00 43.12 100 PRO A CA 1
ATOM 757 C C . PRO A 1 100 ? 4.955 12.596 -21.185 1.00 43.12 100 PRO A C 1
ATOM 759 O O . PRO A 1 100 ? 4.255 12.176 -20.264 1.00 43.12 100 PRO A O 1
ATOM 762 N N . THR A 1 101 ? 6.123 13.195 -20.978 1.00 44.81 101 THR A N 1
ATOM 763 C CA . THR A 1 101 ? 6.537 13.737 -19.687 1.00 44.81 101 THR A CA 1
ATOM 764 C C . THR A 1 101 ? 5.654 14.938 -19.375 1.00 44.81 101 THR A C 1
ATOM 766 O O . THR A 1 101 ? 5.418 15.782 -20.236 1.00 44.81 101 THR A O 1
ATOM 769 N N . SER A 1 102 ? 5.155 15.011 -18.147 1.00 47.16 102 SER A N 1
ATOM 770 C CA . SER A 1 102 ? 4.230 16.024 -17.625 1.00 47.16 102 SER A CA 1
ATOM 771 C C . SER A 1 102 ? 4.826 17.439 -17.492 1.00 47.16 102 SER A C 1
ATOM 773 O O . SER A 1 102 ? 4.437 18.181 -16.598 1.00 47.16 102 SER A O 1
ATOM 775 N N . GLU A 1 103 ? 5.769 17.818 -18.356 1.00 39.50 103 GLU A N 1
ATOM 776 C CA . GLU A 1 103 ? 6.360 19.165 -18.413 1.00 39.50 103 GLU A CA 1
ATOM 777 C C . GLU A 1 103 ? 5.715 20.068 -19.482 1.00 39.50 103 GLU A C 1
ATOM 779 O O . GLU A 1 103 ? 6.151 21.200 -19.663 1.00 39.50 103 GLU A O 1
ATOM 784 N N . GLU A 1 104 ? 4.652 19.616 -20.157 1.00 35.62 104 GLU A N 1
ATOM 785 C CA . GLU A 1 104 ? 3.820 20.463 -21.029 1.00 35.62 104 GLU A CA 1
ATOM 786 C C . GLU A 1 104 ? 2.389 20.597 -20.480 1.00 35.62 104 GLU A C 1
ATOM 788 O O . GLU A 1 104 ? 1.424 20.099 -21.066 1.00 35.62 104 GLU A O 1
ATOM 793 N N . MET A 1 105 ? 2.265 21.271 -19.331 1.00 34.34 105 MET A N 1
ATOM 794 C CA . MET A 1 105 ? 1.019 21.905 -18.879 1.00 34.34 105 MET A CA 1
ATOM 795 C C . MET A 1 105 ? 1.170 23.423 -18.903 1.00 34.34 105 MET A C 1
ATOM 797 O O . MET A 1 105 ? 2.243 23.907 -18.479 1.00 34.34 105 MET A O 1
#

pLDDT: mean 71.69, std 12.57, range [34.34, 88.44]

Foldseek 3Di:
DKDKDWDDQPDPVSVCCVQQHLDTDIDTDDDPPPPDDPVNVVVVVVVVVVVSCVSPVVDPTQWDDDPQKTWGQRDWDDDPNDTDTDIDIDGDPDDDDDDDDPPPD

InterPro domains:
  IPR005552 Scramblase [PF03803] (9-58)

Organism: NCBI:txid156174

Secondary structure (DSSP, 8-state):
--EEEEPPPSSHHHHHHHHHSS---EEEE--TT----HHHHHHHHHHHHHHHHHHHTSS--SEEEETTEEEEEEEEEEETTEEEEEEEEEE--S-------TT--

Sequence (105 aa):
MAKIVKQRPRRLKGAAREALTDSDSFVLAFPDGNLLAPQQKAVMMSSLLLVDYMFFEQDNGMCRCEGTKLICTLFECYWCGAVVPCNCEYNFAGGGGSAPTSEEM